Protein AF-A0A7S2A092-F1 (afdb_monomer_lite)

Secondary structure (DSSP, 8-state):
------SSHHHHHHHHHH---HHHHHHHHHHHHTTTSTTSGGG--HHHHHHHHHHHHHHHHHTT-SSHHHHHHTTSSS--HHHHHHHHHHHHHHHHHHHHHHHHHHHHHHHHHSTHHHHT-SS--HHHHHHHHHHHHHHHHT--HHHHGGGG-HHHHHHHHHHHH-

pLDDT: mean 94.68, std 4.69, range [67.44, 98.62]

Foldseek 3Di:
DDDDADLDDVRLLCCLADPLDLVSLVVSVVCNVCQQPPVDVVRNCPVVVVVVLVVLQVVCVVVPHNGNQQVVCVPPPQPDPVSVVVVVVVCCVVCVVVVVVLQVVLLVQCLVPVPPVRVPDPHDDPSSRNHSSQVVCCVVVVDHPVVCVVVPDPVVVVVVVVVVVD

Structure (mmCIF, N/CA/C/O backbone):
data_AF-A0A7S2A092-F1
#
_entry.id   AF-A0A7S2A092-F1
#
loop_
_atom_site.group_PDB
_atom_site.id
_atom_site.type_symbol
_atom_site.label_atom_id
_atom_site.label_alt_id
_atom_site.label_comp_id
_atom_site.label_asym_id
_atom_site.label_entity_id
_atom_site.label_seq_id
_atom_site.pdbx_PDB_ins_code
_atom_site.Cartn_x
_atom_site.Cartn_y
_atom_site.Cartn_z
_atom_site.occupancy
_atom_site.B_iso_or_equiv
_atom_site.auth_seq_id
_atom_site.auth_comp_id
_atom_site.auth_asym_id
_atom_site.auth_atom_id
_atom_site.pdbx_PDB_model_num
ATOM 1 N N . GLY A 1 1 ? -3.000 -13.612 -28.700 1.00 70.75 1 GLY A N 1
ATOM 2 C CA . GLY A 1 1 ? -4.425 -13.300 -28.460 1.00 70.75 1 GLY A CA 1
ATOM 3 C C . GLY A 1 1 ? -4.527 -12.012 -27.663 1.00 70.75 1 GLY A C 1
ATOM 4 O O . GLY A 1 1 ? -3.477 -11.523 -27.257 1.00 70.75 1 GLY A O 1
ATOM 5 N N . PRO A 1 2 ? -5.726 -11.440 -27.460 1.00 89.06 2 PRO A N 1
ATOM 6 C CA . PRO A 1 2 ? -5.886 -10.262 -26.609 1.00 89.06 2 PRO A CA 1
ATOM 7 C C . PRO A 1 2 ? -5.570 -10.599 -25.143 1.00 89.06 2 PRO A C 1
ATOM 9 O O . PRO A 1 2 ? -5.788 -11.730 -24.707 1.00 89.06 2 PRO A O 1
ATOM 12 N N . TRP A 1 3 ? -5.071 -9.614 -24.399 1.00 92.12 3 TRP A N 1
ATOM 13 C CA . TRP A 1 3 ? -4.793 -9.711 -22.965 1.00 92.12 3 TRP A CA 1
ATOM 14 C C . TRP A 1 3 ? -5.866 -8.952 -22.183 1.00 92.12 3 TRP A C 1
ATOM 16 O O . TRP A 1 3 ? -6.365 -7.930 -22.651 1.00 92.12 3 TRP A O 1
ATOM 26 N N . ARG A 1 4 ? -6.221 -9.440 -20.990 1.00 93.88 4 ARG A N 1
ATOM 27 C CA . ARG A 1 4 ? -7.135 -8.755 -20.068 1.00 93.88 4 ARG A CA 1
ATOM 28 C C . ARG A 1 4 ? -6.430 -8.548 -18.737 1.00 93.88 4 ARG A C 1
ATOM 30 O O . ARG A 1 4 ? -6.052 -9.526 -18.101 1.00 93.88 4 ARG A O 1
ATOM 37 N N . VAL A 1 5 ? -6.311 -7.292 -18.322 1.00 94.88 5 VAL A N 1
ATOM 38 C CA . VAL A 1 5 ? -5.828 -6.923 -16.989 1.00 94.88 5 VAL A CA 1
ATOM 39 C C . VAL A 1 5 ? -7.024 -6.785 -16.050 1.00 94.88 5 VAL A C 1
ATOM 41 O O . VAL A 1 5 ? -8.031 -6.162 -16.388 1.00 94.88 5 VAL A O 1
ATOM 44 N N . THR A 1 6 ? -6.929 -7.399 -14.878 1.00 97.06 6 THR A N 1
ATOM 45 C CA . THR A 1 6 ? -7.905 -7.313 -13.786 1.00 97.06 6 THR A CA 1
ATOM 46 C C . THR A 1 6 ? -7.288 -6.649 -12.552 1.00 97.06 6 THR A C 1
ATOM 48 O O . THR A 1 6 ? -6.073 -6.470 -12.464 1.00 97.06 6 THR A O 1
ATOM 51 N N . LEU A 1 7 ? -8.135 -6.241 -11.601 1.00 97.06 7 LEU A N 1
ATOM 52 C CA . LEU A 1 7 ? -7.731 -5.496 -10.398 1.00 97.06 7 LEU A CA 1
ATOM 53 C C . LEU A 1 7 ? -7.528 -6.388 -9.159 1.00 97.06 7 LEU A C 1
ATOM 55 O O . LEU A 1 7 ? -7.409 -5.875 -8.045 1.00 97.06 7 LEU A O 1
ATOM 59 N N . ASP A 1 8 ? -7.542 -7.713 -9.313 1.00 97.62 8 ASP A N 1
ATOM 60 C CA . ASP A 1 8 ? -7.122 -8.636 -8.257 1.00 97.62 8 ASP A CA 1
ATOM 61 C C . ASP A 1 8 ? -5.598 -8.595 -8.075 1.00 97.62 8 ASP A C 1
ATOM 63 O O . ASP A 1 8 ? -4.856 -8.227 -8.987 1.00 97.62 8 ASP A O 1
ATOM 67 N N . GLY A 1 9 ? -5.139 -8.956 -6.873 1.00 96.06 9 GLY A N 1
ATOM 68 C CA . GLY A 1 9 ? -3.748 -8.789 -6.443 1.00 96.06 9 GLY A CA 1
ATOM 69 C C . GLY A 1 9 ? -2.709 -9.291 -7.455 1.00 96.06 9 GLY A C 1
ATOM 70 O O . GLY A 1 9 ? -1.865 -8.493 -7.855 1.00 96.06 9 GLY A O 1
ATOM 71 N N . PRO A 1 10 ? -2.765 -10.558 -7.907 1.00 95.00 10 PRO A N 1
ATOM 72 C CA . PRO A 1 10 ? -1.805 -11.095 -8.873 1.00 95.00 10 PRO A CA 1
ATOM 73 C C . PRO A 1 10 ? -1.712 -10.295 -10.178 1.00 95.00 10 PRO A C 1
ATOM 75 O O . PRO A 1 10 ? -0.608 -9.983 -10.618 1.00 95.00 10 PRO A O 1
ATOM 78 N N . SER A 1 11 ? -2.853 -9.934 -10.774 1.00 97.19 11 SER A N 1
ATOM 79 C CA . SER A 1 11 ? -2.889 -9.166 -12.024 1.00 97.19 11 SER A CA 1
ATOM 80 C C . SER A 1 11 ? -2.415 -7.724 -11.820 1.00 97.19 11 SER A C 1
ATOM 82 O O . SER A 1 11 ? -1.522 -7.262 -12.529 1.00 97.19 11 SER A O 1
ATOM 84 N N . TYR A 1 12 ? -2.964 -7.022 -10.825 1.00 98.00 12 TYR A N 1
ATOM 85 C CA . TYR A 1 12 ? -2.620 -5.627 -10.546 1.00 98.00 12 TYR A CA 1
ATOM 86 C C . TYR A 1 12 ? -1.138 -5.459 -10.197 1.00 98.00 12 TYR A C 1
ATOM 88 O O . TYR A 1 12 ? -0.464 -4.603 -10.764 1.00 98.00 12 TYR A O 1
ATOM 96 N N . VAL A 1 13 ? -0.611 -6.287 -9.289 1.00 97.06 13 VAL A N 1
ATOM 97 C CA . VAL A 1 13 ? 0.787 -6.183 -8.846 1.00 97.06 13 VAL A CA 1
ATOM 98 C C . VAL A 1 13 ? 1.739 -6.435 -10.014 1.00 97.06 13 VAL A C 1
ATOM 100 O O . VAL A 1 13 ? 2.641 -5.630 -10.229 1.00 97.06 13 VAL A O 1
ATOM 103 N N . ALA A 1 14 ? 1.500 -7.478 -10.817 1.00 95.88 14 ALA A N 1
ATOM 104 C CA . ALA A 1 14 ? 2.319 -7.749 -11.996 1.00 95.88 14 ALA A CA 1
ATOM 105 C C . ALA A 1 14 ? 2.251 -6.600 -13.015 1.00 95.88 14 ALA A C 1
ATOM 107 O O . ALA A 1 14 ? 3.279 -6.180 -13.545 1.00 95.88 14 ALA A O 1
ATOM 108 N N . ALA A 1 15 ? 1.061 -6.041 -13.246 1.00 97.31 15 ALA A N 1
ATOM 109 C CA . ALA A 1 15 ? 0.893 -4.909 -14.144 1.00 97.31 15 ALA A CA 1
ATOM 110 C C . ALA A 1 15 ? 1.707 -3.685 -13.687 1.00 97.31 15 ALA A C 1
ATOM 112 O O . ALA A 1 15 ? 2.445 -3.101 -14.479 1.00 97.31 15 ALA A O 1
ATOM 113 N N . MET A 1 16 ? 1.641 -3.339 -12.399 1.00 98.25 16 MET A N 1
ATOM 114 C CA . MET A 1 16 ? 2.372 -2.197 -11.842 1.00 98.25 16 MET A CA 1
ATOM 115 C C . MET A 1 16 ? 3.889 -2.417 -11.759 1.00 98.25 16 MET A C 1
ATOM 117 O O . MET A 1 16 ? 4.634 -1.440 -11.791 1.00 98.25 16 MET A O 1
ATOM 121 N N . GLN A 1 17 ? 4.355 -3.666 -11.649 1.00 97.06 17 GLN A N 1
ATOM 122 C CA . GLN A 1 17 ? 5.784 -4.002 -11.613 1.00 97.06 17 GLN A CA 1
ATOM 123 C C . GLN A 1 17 ? 6.418 -4.084 -13.006 1.00 97.06 17 GLN A C 1
ATOM 125 O O . GLN A 1 17 ? 7.579 -3.708 -13.158 1.00 97.06 17 GLN A O 1
ATOM 130 N N . TYR A 1 18 ? 5.696 -4.577 -14.018 1.00 95.56 18 TYR A N 1
ATOM 131 C CA . TYR A 1 18 ? 6.317 -5.008 -15.278 1.00 95.56 18 TYR A CA 1
ATOM 132 C C . TYR A 1 18 ? 5.791 -4.317 -16.539 1.00 95.56 18 TYR A C 1
ATOM 134 O O . TYR A 1 18 ? 6.483 -4.362 -17.554 1.00 95.56 18 TYR A O 1
ATOM 142 N N . LEU A 1 19 ? 4.623 -3.656 -16.528 1.00 96.25 19 LEU A N 1
ATOM 143 C CA . LEU A 1 19 ? 4.164 -2.952 -17.732 1.00 96.25 19 LEU A CA 1
ATOM 144 C C . LEU A 1 19 ? 5.038 -1.718 -17.990 1.00 96.25 19 LEU A C 1
ATOM 146 O O . LEU A 1 19 ? 5.075 -0.829 -17.138 1.00 96.25 19 LEU A O 1
ATOM 150 N N . PRO A 1 20 ? 5.711 -1.616 -19.151 1.00 95.06 20 PRO A N 1
ATOM 151 C CA . PRO A 1 20 ? 6.585 -0.483 -19.445 1.00 95.06 20 PRO A CA 1
ATOM 152 C C . PRO A 1 20 ? 5.795 0.794 -19.754 1.00 95.06 20 PRO A C 1
ATOM 154 O O . PRO A 1 20 ? 6.264 1.890 -19.453 1.00 95.06 20 PRO A O 1
ATOM 157 N N . ASP A 1 21 ? 4.581 0.659 -20.293 1.00 95.75 21 ASP A N 1
ATOM 158 C CA . ASP A 1 21 ? 3.736 1.789 -20.670 1.00 95.75 21 ASP A CA 1
ATOM 159 C C . ASP A 1 21 ? 3.191 2.526 -19.438 1.00 95.75 21 ASP A C 1
ATOM 161 O O . ASP A 1 21 ? 2.404 1.989 -18.653 1.00 95.75 21 ASP A O 1
ATOM 165 N N . ARG A 1 22 ? 3.647 3.767 -19.255 1.00 96.88 22 ARG A N 1
ATOM 166 C CA . ARG A 1 22 ? 3.323 4.588 -18.085 1.00 96.88 22 ARG A CA 1
ATOM 167 C C . ARG A 1 22 ? 1.847 4.960 -18.011 1.00 96.88 22 ARG A C 1
ATOM 169 O O . ARG A 1 22 ? 1.298 4.957 -16.911 1.00 96.88 22 ARG A O 1
ATOM 176 N N . ASP A 1 23 ? 1.226 5.263 -19.145 1.00 97.06 23 ASP A N 1
ATOM 177 C CA . ASP A 1 23 ? -0.167 5.713 -19.201 1.00 97.06 23 ASP A CA 1
ATOM 178 C C . ASP A 1 23 ? -1.112 4.559 -18.841 1.00 97.06 23 ASP A C 1
ATOM 180 O O . ASP A 1 23 ? -2.034 4.725 -18.043 1.00 97.06 23 ASP A O 1
ATOM 184 N N . THR A 1 24 ? -0.802 3.348 -19.306 1.00 97.12 24 THR A N 1
ATOM 185 C CA . THR A 1 24 ? -1.493 2.119 -18.899 1.00 97.12 24 THR A CA 1
ATOM 186 C C . THR A 1 24 ? -1.342 1.870 -17.396 1.00 97.12 24 THR A C 1
ATOM 188 O O . THR A 1 24 ? -2.319 1.536 -16.723 1.00 97.12 24 THR A O 1
ATOM 191 N N . ARG A 1 25 ? -0.140 2.054 -16.821 1.00 98.12 25 ARG A N 1
ATOM 192 C CA . ARG A 1 25 ? 0.046 1.950 -15.360 1.00 98.12 25 ARG A CA 1
ATOM 193 C C . ARG 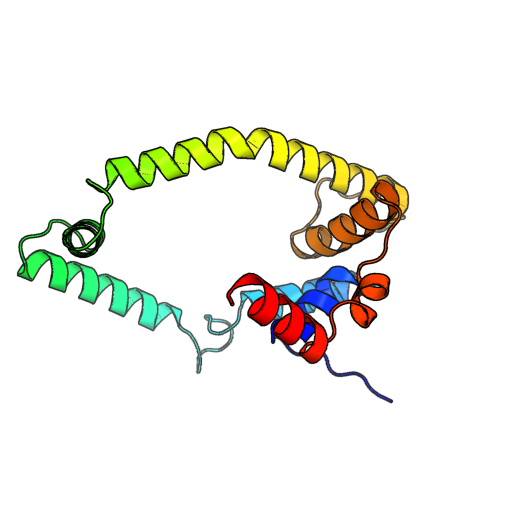A 1 25 ? -0.755 3.008 -14.606 1.00 98.12 25 ARG A C 1
ATOM 195 O O . ARG A 1 25 ? -1.301 2.704 -13.548 1.00 98.12 25 ARG A O 1
ATOM 202 N N . GLU A 1 26 ? -0.841 4.229 -15.126 1.00 98.31 26 GLU A N 1
ATOM 203 C CA . GLU A 1 26 ? -1.664 5.289 -14.545 1.00 98.31 26 GLU A CA 1
ATOM 204 C C . GLU A 1 26 ? -3.150 4.906 -14.540 1.00 98.31 26 GLU A C 1
ATOM 206 O O . GLU A 1 26 ? -3.799 5.002 -13.496 1.00 98.31 26 GLU A O 1
ATOM 211 N N . GLU A 1 27 ? -3.679 4.423 -15.666 1.00 98.19 27 GLU A N 1
ATOM 212 C CA . GLU A 1 27 ? -5.068 3.969 -15.786 1.00 98.19 27 GLU A CA 1
ATOM 213 C C . GLU A 1 27 ? -5.376 2.855 -14.776 1.00 98.19 27 GLU A C 1
ATOM 215 O O . GLU A 1 27 ? -6.331 2.954 -14.000 1.00 98.19 27 GLU A O 1
ATOM 220 N N . ILE A 1 28 ? -4.519 1.832 -14.719 1.00 98.12 28 ILE A N 1
ATOM 221 C CA . ILE A 1 28 ? -4.666 0.696 -13.802 1.00 98.12 28 ILE A CA 1
ATOM 222 C C . ILE A 1 28 ? -4.577 1.152 -12.343 1.00 98.12 28 ILE A C 1
ATOM 224 O O . ILE A 1 28 ? -5.400 0.745 -11.519 1.00 98.12 28 ILE A O 1
ATOM 228 N N . TYR A 1 29 ? -3.612 2.014 -12.009 1.00 98.44 29 TYR A N 1
ATOM 229 C CA . TYR A 1 29 ? -3.456 2.565 -10.665 1.00 98.44 29 TYR A CA 1
ATOM 230 C C . TYR A 1 29 ? -4.703 3.333 -10.230 1.00 98.44 29 TYR A C 1
ATOM 232 O O . TYR A 1 29 ? -5.204 3.123 -9.122 1.00 98.44 29 TYR A O 1
ATOM 240 N N . ARG A 1 30 ? -5.228 4.211 -11.090 1.00 97.81 30 ARG A N 1
ATOM 241 C CA . ARG A 1 30 ? -6.438 4.985 -10.794 1.00 97.81 30 ARG A CA 1
ATOM 242 C C . ARG A 1 30 ? -7.630 4.057 -10.606 1.00 97.81 30 ARG A C 1
ATOM 244 O O . ARG A 1 30 ? -8.249 4.115 -9.548 1.00 97.81 30 ARG A O 1
ATOM 251 N N . ALA A 1 31 ? -7.866 3.142 -11.546 1.00 97.12 31 ALA A N 1
ATOM 252 C CA . ALA A 1 31 ? -8.949 2.167 -11.460 1.00 97.12 31 ALA A CA 1
ATOM 253 C C . ALA A 1 31 ? -8.879 1.329 -10.174 1.00 97.12 31 ALA A C 1
ATOM 255 O O . ALA A 1 31 ? -9.903 1.076 -9.547 1.00 97.12 31 ALA A O 1
ATOM 256 N N . TYR A 1 32 ? -7.681 0.923 -9.741 1.00 97.62 32 TYR A N 1
ATOM 257 C CA . TYR A 1 32 ? -7.486 0.173 -8.500 1.00 97.62 32 TYR A CA 1
ATOM 258 C C . TYR A 1 32 ? -7.788 0.999 -7.242 1.00 97.62 32 TYR A C 1
ATOM 260 O O . TYR A 1 32 ? -8.414 0.487 -6.308 1.00 97.62 32 TYR A O 1
ATOM 268 N N . ASN A 1 33 ? -7.346 2.259 -7.201 1.00 96.81 33 ASN A N 1
ATOM 269 C CA . ASN A 1 33 ? -7.482 3.129 -6.028 1.00 96.81 33 ASN A CA 1
ATOM 270 C C . ASN A 1 33 ? -8.858 3.801 -5.912 1.00 96.81 33 ASN A C 1
ATOM 272 O O . ASN A 1 33 ? -9.203 4.271 -4.833 1.00 96.81 33 ASN A O 1
ATOM 276 N N . THR A 1 34 ? -9.663 3.812 -6.978 1.00 96.75 34 THR A N 1
ATOM 277 C CA . THR A 1 34 ? -11.044 4.322 -6.959 1.00 96.75 34 THR A CA 1
ATOM 278 C C . THR A 1 34 ? -12.097 3.214 -6.888 1.00 96.75 34 THR A C 1
ATOM 280 O O . THR A 1 34 ? -13.282 3.468 -7.078 1.00 96.75 34 THR A O 1
ATOM 283 N N . ARG A 1 35 ? -11.708 1.963 -6.610 1.00 96.81 35 ARG A N 1
ATOM 284 C CA . ARG A 1 35 ? -12.685 0.882 -6.407 1.00 96.81 35 ARG A CA 1
ATOM 285 C C . ARG A 1 35 ? -13.615 1.213 -5.245 1.00 96.81 35 ARG A C 1
ATOM 287 O O . ARG A 1 35 ? -13.149 1.589 -4.172 1.00 96.81 35 ARG A O 1
ATOM 294 N N . ALA A 1 36 ? -14.906 0.966 -5.457 1.00 97.00 36 ALA A N 1
ATOM 295 C CA . ALA A 1 36 ? -15.947 1.150 -4.452 1.00 97.00 36 ALA A CA 1
ATOM 296 C C . ALA A 1 36 ? -15.932 2.556 -3.818 1.00 97.00 36 ALA A C 1
ATOM 298 O O . ALA A 1 36 ? -16.034 2.713 -2.600 1.00 97.00 36 ALA A O 1
ATOM 299 N N . SER A 1 37 ? -15.740 3.569 -4.663 1.00 96.31 37 SER A N 1
ATOM 300 C CA . SER A 1 37 ? -15.785 4.987 -4.308 1.00 96.31 37 SER A CA 1
ATOM 301 C C . SER A 1 37 ? -16.890 5.699 -5.090 1.00 96.31 37 SER A C 1
ATOM 303 O O . SER A 1 37 ? -17.570 5.085 -5.909 1.00 96.31 37 SER A O 1
ATOM 305 N N . GLU A 1 38 ? -16.989 7.019 -4.928 1.00 91.88 38 GLU A N 1
ATOM 306 C CA . GLU A 1 38 ? -17.872 7.912 -5.696 1.00 91.88 38 GLU A CA 1
ATOM 307 C C . GLU A 1 38 ? -17.779 7.771 -7.231 1.00 91.88 38 GLU A C 1
ATOM 309 O O . GLU A 1 38 ? -18.664 8.233 -7.947 1.00 91.88 38 GLU A O 1
ATOM 314 N N . SER A 1 39 ? -16.728 7.123 -7.749 1.00 91.38 39 SER A N 1
ATOM 315 C CA . SER A 1 39 ? -16.587 6.811 -9.177 1.00 91.38 39 SER A CA 1
ATOM 316 C C . SER A 1 39 ? -17.529 5.703 -9.684 1.00 91.38 39 SER A C 1
ATOM 318 O O . SER A 1 39 ? -17.752 5.613 -10.890 1.00 91.38 39 SER A O 1
ATOM 320 N N . ASP A 1 40 ? -18.104 4.893 -8.788 1.00 92.19 40 ASP A N 1
ATOM 321 C CA . ASP A 1 40 ? -19.135 3.883 -9.071 1.00 92.19 40 ASP A CA 1
ATOM 322 C C . ASP A 1 40 ? -20.251 4.017 -8.016 1.00 92.19 40 ASP A C 1
ATOM 324 O O . ASP A 1 40 ? -20.172 3.381 -6.961 1.00 92.19 40 ASP A O 1
ATOM 328 N N . PRO A 1 41 ? -21.279 4.858 -8.260 1.00 91.44 41 PRO A N 1
ATOM 329 C CA . PRO A 1 41 ? -22.317 5.156 -7.271 1.00 91.44 41 PRO A CA 1
ATOM 330 C C . PRO A 1 41 ? -23.061 3.926 -6.734 1.00 91.44 41 PRO A C 1
ATOM 332 O O . PRO A 1 41 ? -23.487 3.931 -5.581 1.00 91.44 41 PRO A O 1
ATOM 335 N N . ASP A 1 42 ? -23.180 2.858 -7.530 1.00 95.12 42 ASP A N 1
ATOM 336 C CA . ASP A 1 42 ? -23.849 1.615 -7.123 1.00 95.12 42 ASP A CA 1
ATOM 337 C C . ASP A 1 42 ? -22.989 0.764 -6.170 1.00 95.12 42 ASP A C 1
ATOM 339 O O . ASP A 1 42 ? -23.479 -0.188 -5.555 1.00 95.12 42 ASP A O 1
ATOM 343 N N . ARG A 1 43 ? -21.694 1.079 -6.048 1.00 95.75 43 ARG A N 1
ATOM 344 C CA . ARG A 1 43 ? -20.726 0.367 -5.202 1.00 95.75 43 ARG A CA 1
ATOM 345 C C . ARG A 1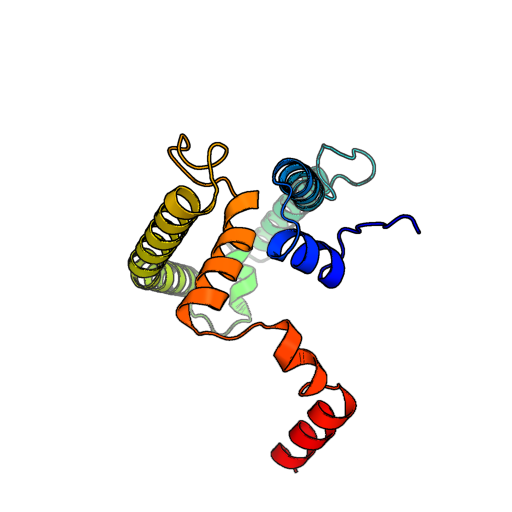 43 ? -19.954 1.292 -4.264 1.00 95.75 43 ARG A C 1
ATOM 347 O O . ARG A 1 43 ? -18.920 0.883 -3.742 1.00 95.75 43 ARG A O 1
ATOM 354 N N . ASP A 1 44 ? -20.420 2.515 -4.050 1.00 97.69 44 ASP A N 1
ATOM 355 C CA . ASP A 1 44 ? -19.714 3.498 -3.232 1.00 97.69 44 ASP A CA 1
ATOM 356 C C . ASP A 1 44 ? -19.734 3.122 -1.737 1.00 97.69 44 ASP A C 1
ATOM 358 O O . ASP A 1 44 ? -20.786 3.045 -1.098 1.00 97.69 44 ASP A O 1
ATOM 362 N N . ASN A 1 45 ? -18.550 2.923 -1.152 1.00 98.06 45 ASN A N 1
ATOM 363 C CA . ASN A 1 45 ? -18.389 2.639 0.272 1.00 98.06 45 ASN A CA 1
ATOM 364 C C . ASN A 1 45 ? -18.325 3.902 1.145 1.00 98.06 45 ASN A C 1
ATOM 366 O O . ASN A 1 45 ? -18.373 3.780 2.371 1.00 98.06 45 ASN A O 1
ATOM 370 N N . VAL A 1 46 ? -18.206 5.1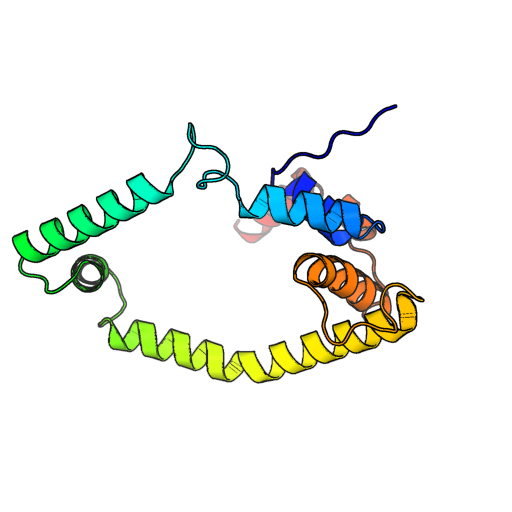09 0.581 1.00 97.56 46 VAL A N 1
ATOM 371 C CA . VAL A 1 46 ? -18.061 6.345 1.370 1.00 97.56 46 VAL A CA 1
ATOM 372 C C . VAL A 1 46 ? -19.250 6.576 2.319 1.00 97.56 46 VAL A C 1
ATOM 374 O O . VAL A 1 46 ? -19.002 6.843 3.502 1.00 97.56 46 VAL A O 1
ATOM 377 N N . PRO A 1 47 ? -20.526 6.438 1.896 1.00 97.25 47 PRO A N 1
ATOM 378 C CA . PRO A 1 47 ? -21.667 6.565 2.803 1.00 97.25 47 PRO A CA 1
ATOM 379 C C . PRO A 1 47 ? -21.658 5.507 3.913 1.00 97.25 47 PRO A C 1
ATOM 381 O O . PRO A 1 47 ? -21.859 5.846 5.079 1.00 97.25 47 PRO A O 1
ATOM 384 N N . LEU A 1 48 ? -21.331 4.255 3.572 1.00 97.81 48 LEU A N 1
ATOM 385 C CA . LEU A 1 48 ? -21.258 3.145 4.527 1.00 97.81 48 LEU A CA 1
ATOM 386 C C . LEU A 1 48 ? -20.170 3.373 5.581 1.00 97.81 48 LEU A C 1
ATOM 388 O O . LEU A 1 48 ? -20.397 3.152 6.766 1.00 97.81 48 LEU A O 1
ATOM 392 N N . ILE A 1 49 ? -18.992 3.857 5.179 1.00 98.31 49 ILE A N 1
ATOM 393 C CA . ILE A 1 49 ? -17.905 4.184 6.111 1.00 98.31 49 ILE A CA 1
ATOM 394 C C . ILE A 1 49 ? -18.355 5.268 7.096 1.00 98.31 49 ILE A C 1
ATOM 396 O O . ILE A 1 49 ? -18.111 5.135 8.295 1.00 98.31 49 ILE A O 1
ATOM 400 N N . ARG A 1 50 ? -19.034 6.321 6.621 1.00 98.25 50 ARG A N 1
ATOM 401 C CA . ARG A 1 50 ? -19.548 7.397 7.488 1.00 98.25 50 ARG A CA 1
ATOM 402 C C . ARG A 1 50 ? -20.560 6.872 8.502 1.00 98.25 50 ARG A C 1
ATOM 404 O O . ARG A 1 50 ? -20.450 7.195 9.683 1.00 98.25 50 ARG A O 1
ATOM 411 N N . GLU A 1 51 ? -21.493 6.037 8.057 1.00 98.44 51 GLU A N 1
ATOM 412 C CA . GLU A 1 51 ? -22.479 5.401 8.932 1.00 98.44 51 GLU A CA 1
ATOM 413 C C . GLU A 1 51 ? -21.806 4.494 9.972 1.00 98.44 51 GLU A C 1
ATOM 415 O O . GLU A 1 51 ? -22.066 4.618 11.168 1.00 98.44 51 GLU A O 1
ATOM 420 N N . ILE A 1 52 ? -20.858 3.650 9.551 1.00 98.56 52 ILE A N 1
ATOM 421 C CA . ILE A 1 52 ? -20.086 2.780 10.448 1.00 98.56 52 ILE A CA 1
ATOM 422 C C . ILE A 1 52 ? -19.350 3.600 11.513 1.00 98.56 52 ILE A C 1
ATOM 424 O O . ILE A 1 52 ? -19.329 3.200 12.677 1.00 98.56 52 ILE A O 1
ATOM 428 N N . LEU A 1 53 ? -18.734 4.728 11.149 1.00 98.50 53 LEU A N 1
ATOM 429 C CA . LEU A 1 53 ? -18.033 5.594 12.102 1.00 98.50 53 LEU A CA 1
ATOM 430 C C . LEU A 1 53 ? -18.995 6.220 13.121 1.00 98.50 53 LEU A C 1
ATOM 432 O O . LEU A 1 53 ? -18.694 6.200 14.316 1.00 98.50 53 LEU A O 1
ATOM 436 N N . ALA A 1 54 ? -20.155 6.707 12.671 1.00 98.56 54 ALA A N 1
ATOM 437 C CA . ALA A 1 54 ? -21.185 7.260 13.548 1.00 98.56 54 ALA A CA 1
ATOM 438 C C . ALA A 1 54 ? -21.698 6.204 14.542 1.00 98.56 54 ALA A C 1
ATOM 440 O O . ALA A 1 54 ? -21.627 6.409 15.754 1.00 98.56 54 ALA A O 1
ATOM 441 N N . LEU A 1 55 ? -22.094 5.029 14.044 1.00 98.62 55 LEU A N 1
ATOM 442 C CA . LEU A 1 55 ? -22.580 3.920 14.871 1.00 98.62 55 LEU A CA 1
ATOM 443 C C . LEU A 1 55 ? -21.509 3.404 15.841 1.00 98.62 55 LEU A C 1
ATOM 445 O O . LEU A 1 55 ? -21.804 3.041 16.979 1.00 98.62 55 LEU A O 1
ATOM 449 N N . ARG A 1 56 ? -20.237 3.377 15.425 1.00 98.50 56 ARG A N 1
ATOM 450 C CA . ARG A 1 56 ? -19.116 2.989 16.295 1.00 98.50 56 ARG A CA 1
ATOM 451 C C . ARG A 1 56 ? -18.884 3.978 17.431 1.00 98.50 56 ARG A C 1
ATOM 453 O O . ARG A 1 56 ? -18.521 3.531 18.521 1.00 98.50 56 ARG A O 1
ATOM 460 N N . SER A 1 57 ? -19.064 5.272 17.173 1.00 98.19 57 SER A N 1
ATOM 461 C CA . SER A 1 57 ? -18.971 6.327 18.182 1.00 98.19 57 SER A CA 1
ATOM 462 C C . SER A 1 57 ? -20.141 6.253 19.163 1.00 98.19 57 SER A C 1
ATOM 464 O O . SER A 1 57 ? -19.904 6.216 20.368 1.00 98.19 57 SER A O 1
ATOM 466 N N . GLU A 1 58 ? -21.374 6.112 18.670 1.00 98.25 58 GLU A N 1
ATOM 467 C CA . GLU A 1 58 ? -22.568 5.944 19.509 1.00 98.25 58 GLU A CA 1
ATOM 468 C C . GLU A 1 58 ? -22.452 4.707 20.411 1.00 98.25 58 GLU A C 1
ATOM 470 O O . GLU A 1 58 ? -22.614 4.792 21.628 1.00 98.25 58 GLU A O 1
ATOM 475 N N . ALA A 1 59 ? -22.071 3.562 19.839 1.00 98.12 59 ALA A N 1
ATOM 476 C CA . ALA A 1 59 ? -21.895 2.326 20.592 1.00 98.12 59 ALA A CA 1
ATOM 477 C C . ALA A 1 59 ? -20.778 2.407 21.649 1.00 98.12 59 ALA A C 1
ATOM 479 O O . ALA A 1 59 ? -20.831 1.682 22.639 1.00 98.12 59 ALA A O 1
ATOM 480 N N . ALA A 1 60 ? -19.750 3.237 21.443 1.00 97.88 60 ALA A N 1
ATOM 481 C CA . ALA A 1 60 ? -18.724 3.483 22.455 1.00 97.88 60 ALA A CA 1
ATOM 482 C C . ALA A 1 60 ? -19.282 4.308 23.623 1.00 97.88 60 ALA A C 1
ATOM 484 O O . ALA A 1 60 ? -19.134 3.891 24.772 1.00 97.88 60 ALA A O 1
ATOM 485 N N . GLY A 1 61 ? -20.006 5.392 23.325 1.00 97.94 61 GLY A N 1
ATOM 486 C CA . GLY A 1 61 ? -20.632 6.241 24.340 1.00 97.94 61 GLY A CA 1
ATOM 487 C C . GLY A 1 61 ? -21.664 5.499 25.193 1.00 97.94 61 GLY A C 1
ATOM 488 O O . GLY A 1 61 ? -21.649 5.616 26.415 1.00 97.94 61 GLY A O 1
ATOM 489 N N . LEU A 1 62 ? -22.500 4.651 24.580 1.00 98.19 62 LEU A N 1
ATOM 490 C CA . LEU A 1 62 ? -23.475 3.815 25.303 1.00 98.19 62 LEU A CA 1
ATOM 491 C C . LEU A 1 62 ? -22.827 2.840 26.298 1.00 98.19 62 LEU A C 1
ATOM 493 O O . LEU A 1 62 ? -23.463 2.431 27.267 1.00 98.19 62 LEU A O 1
ATOM 497 N N . LEU A 1 63 ? -21.574 2.459 26.057 1.00 97.56 63 LEU A N 1
ATOM 498 C CA . LEU A 1 63 ? -20.799 1.566 26.915 1.00 97.56 63 LEU A CA 1
ATOM 499 C C . LEU A 1 63 ? -19.885 2.320 27.896 1.00 97.56 63 LEU A C 1
ATOM 501 O O . LEU A 1 63 ? -19.142 1.678 28.634 1.00 97.56 63 LEU A O 1
ATOM 505 N N . GLY A 1 64 ? -19.939 3.656 27.916 1.00 97.25 64 GLY A N 1
ATOM 506 C CA . GLY A 1 64 ? -19.154 4.498 28.820 1.00 97.25 64 GLY A CA 1
ATOM 507 C C . GLY A 1 64 ? -17.717 4.780 28.371 1.00 97.25 64 GLY A C 1
ATOM 508 O O . GLY A 1 64 ? -16.920 5.211 29.198 1.00 97.25 64 GLY A O 1
ATOM 509 N N . PHE A 1 65 ? -17.374 4.545 27.101 1.00 96.88 65 PHE A N 1
ATOM 510 C CA . PHE A 1 65 ? -16.076 4.922 26.521 1.00 96.88 65 PHE A CA 1
ATOM 511 C C . PHE A 1 65 ? -16.158 6.287 25.828 1.00 96.88 65 PHE A C 1
ATOM 513 O O . PHE A 1 65 ? -17.207 6.629 25.277 1.00 96.88 65 PHE A O 1
ATOM 520 N N . GLU A 1 66 ? -15.054 7.037 25.767 1.00 95.56 66 GLU A N 1
ATOM 521 C CA . GLU A 1 66 ? -15.038 8.347 25.094 1.00 95.56 66 GLU A CA 1
ATOM 522 C C . GLU A 1 66 ? -15.098 8.208 23.568 1.00 95.56 66 GLU A C 1
ATOM 524 O O . GLU A 1 66 ? -15.652 9.052 22.863 1.00 95.56 66 GLU A O 1
ATOM 529 N N . ASN A 1 67 ? -14.526 7.128 23.031 1.00 95.62 67 ASN A N 1
ATOM 530 C CA . ASN A 1 67 ? -14.468 6.877 21.597 1.00 95.62 67 ASN A CA 1
ATOM 531 C C . ASN A 1 67 ? -14.338 5.379 21.268 1.00 95.62 67 ASN A C 1
ATOM 533 O O . ASN A 1 67 ? -14.127 4.517 22.124 1.00 95.62 67 ASN A O 1
ATOM 537 N N . HIS A 1 68 ? -14.457 5.051 19.979 1.00 96.62 68 HIS A N 1
ATOM 538 C CA . HIS A 1 68 ? -14.382 3.665 19.521 1.00 96.62 68 HIS A CA 1
ATOM 539 C C . HIS A 1 68 ? -13.005 3.016 19.733 1.00 96.62 68 HIS A C 1
ATOM 541 O O . HIS A 1 68 ? -12.934 1.797 19.904 1.00 96.62 68 HIS A O 1
ATOM 547 N N . ALA A 1 69 ? -11.917 3.791 19.707 1.00 95.75 69 ALA A N 1
ATOM 548 C CA . ALA A 1 69 ? -10.575 3.249 19.887 1.00 95.75 69 ALA A CA 1
ATOM 549 C C . ALA A 1 69 ? -10.376 2.735 21.321 1.00 95.75 69 ALA A C 1
ATOM 551 O O . ALA A 1 69 ? -9.886 1.620 21.485 1.00 95.75 69 ALA A O 1
ATOM 552 N N . GLU A 1 70 ? -10.862 3.455 22.336 1.00 95.06 70 GLU A N 1
ATOM 553 C CA . GLU A 1 70 ? -10.844 2.990 23.733 1.00 95.06 70 GLU A CA 1
ATOM 554 C C . GLU A 1 70 ? -11.640 1.701 23.907 1.00 95.06 70 GLU A C 1
ATOM 556 O O . GLU A 1 70 ? -11.124 0.704 24.414 1.00 95.06 70 GLU A O 1
ATOM 561 N N . ARG A 1 71 ? -12.876 1.682 23.386 1.00 95.44 71 ARG A N 1
ATOM 562 C CA . ARG A 1 71 ? -13.720 0.481 23.393 1.00 95.44 71 ARG A CA 1
ATOM 563 C C . ARG A 1 71 ? -13.004 -0.708 22.743 1.00 95.44 71 ARG A C 1
ATOM 565 O O . ARG A 1 71 ? -13.090 -1.834 23.224 1.00 95.44 71 ARG A O 1
ATOM 572 N N . SER A 1 72 ? -12.320 -0.474 21.624 1.00 95.38 72 SER A N 1
ATOM 573 C CA . SER A 1 72 ? -11.571 -1.499 20.892 1.00 95.38 72 SER A CA 1
ATOM 574 C C . SER A 1 72 ? -10.374 -2.017 21.695 1.00 95.38 72 SER A C 1
ATOM 576 O O . SER A 1 72 ? -10.094 -3.220 21.661 1.00 95.38 72 SER A O 1
ATOM 578 N N . LEU A 1 73 ? -9.676 -1.133 22.409 1.00 94.81 73 LEU A N 1
ATOM 579 C CA . LEU A 1 73 ? -8.491 -1.458 23.199 1.00 94.81 73 LEU A CA 1
ATOM 580 C C . LEU A 1 73 ? -8.799 -2.184 24.504 1.00 94.81 73 LEU A C 1
ATOM 582 O O . LEU A 1 73 ? -7.977 -2.987 24.925 1.00 94.81 73 LEU A O 1
ATOM 586 N N . ALA A 1 74 ? -9.993 -2.018 25.075 1.00 92.50 74 ALA A N 1
ATOM 587 C CA . ALA A 1 74 ? -10.401 -2.685 26.317 1.00 92.50 74 ALA A CA 1
ATOM 588 C C . ALA A 1 74 ? -10.272 -4.230 26.304 1.00 92.50 74 ALA A C 1
ATOM 590 O O . ALA A 1 74 ? -10.311 -4.863 27.354 1.00 92.50 74 ALA A O 1
ATOM 591 N N . SER A 1 75 ? -10.126 -4.847 25.124 1.00 92.19 75 SER A N 1
ATOM 592 C CA . SER A 1 75 ? -9.923 -6.295 24.933 1.00 92.19 75 SER A CA 1
ATOM 593 C C . SER A 1 75 ? -8.560 -6.669 24.329 1.00 92.19 75 SER A C 1
ATOM 595 O O . SER A 1 75 ? -8.342 -7.826 23.970 1.00 92.19 75 SER A O 1
ATOM 597 N N . LYS A 1 76 ? -7.648 -5.705 24.161 1.00 94.19 76 LYS A N 1
ATOM 598 C CA . LYS A 1 76 ? -6.343 -5.883 23.506 1.00 94.19 76 LYS A CA 1
ATOM 599 C C . LYS A 1 76 ? -5.201 -5.742 24.511 1.00 94.19 76 LYS A C 1
ATOM 601 O O . LYS A 1 76 ? -5.387 -5.280 25.627 1.00 94.19 76 LYS A O 1
ATOM 606 N N . MET A 1 77 ? -4.005 -6.157 24.094 1.00 90.94 77 MET A N 1
ATOM 607 C CA . MET A 1 77 ? -2.799 -6.082 24.930 1.00 90.94 77 MET A CA 1
ATOM 608 C C . MET A 1 77 ? -2.239 -4.664 25.081 1.00 90.94 77 MET A C 1
ATOM 610 O O . MET A 1 77 ? -1.514 -4.402 26.035 1.00 90.94 77 MET A O 1
ATOM 614 N N . ALA A 1 78 ? -2.503 -3.775 24.119 1.00 89.69 78 ALA A N 1
ATOM 615 C CA . ALA A 1 78 ? -2.005 -2.407 24.181 1.00 89.69 78 ALA A CA 1
ATOM 616 C C . ALA A 1 78 ? -2.669 -1.663 25.347 1.00 89.69 78 ALA A C 1
ATOM 618 O O . ALA A 1 78 ? -3.886 -1.734 25.506 1.00 89.69 78 ALA A O 1
ATOM 619 N N . ALA A 1 79 ? -1.850 -0.978 26.149 1.00 83.56 79 ALA A N 1
ATOM 620 C CA . ALA A 1 79 ? -2.276 -0.389 27.415 1.00 83.56 79 ALA A CA 1
ATOM 621 C C . ALA A 1 79 ? -3.319 0.725 27.233 1.00 83.56 79 ALA A C 1
ATOM 623 O O . ALA A 1 79 ? -4.307 0.765 27.960 1.00 83.56 79 ALA A O 1
ATOM 624 N N . ASP A 1 80 ? -3.109 1.604 26.252 1.00 91.44 80 ASP A N 1
ATOM 625 C CA . ASP A 1 80 ? -3.978 2.736 25.942 1.00 91.44 80 ASP A CA 1
ATOM 626 C C . ASP A 1 80 ? -3.734 3.250 24.509 1.00 91.44 80 ASP A C 1
ATOM 628 O O . ASP A 1 80 ? -2.912 2.714 23.755 1.00 91.44 80 ASP A O 1
ATOM 632 N N . ILE A 1 81 ? -4.493 4.275 24.110 1.00 92.81 81 ILE A N 1
ATOM 633 C CA . ILE A 1 81 ? -4.405 4.884 22.776 1.00 92.81 81 ILE A CA 1
ATOM 634 C C . ILE A 1 81 ? -3.039 5.544 22.557 1.00 92.81 81 ILE A C 1
ATOM 636 O O . ILE A 1 81 ? -2.487 5.416 21.462 1.00 92.81 81 ILE A O 1
ATOM 640 N N . SER A 1 82 ? -2.484 6.215 23.574 1.00 94.44 82 SER A N 1
ATOM 641 C CA . SER A 1 82 ? -1.166 6.856 23.485 1.00 94.44 82 SER A CA 1
ATOM 642 C C . SER A 1 82 ? -0.076 5.841 23.173 1.00 94.44 82 SER A C 1
ATOM 644 O O . SER A 1 82 ? 0.681 6.061 22.241 1.00 94.44 82 SER A O 1
ATOM 646 N N . ALA A 1 83 ? -0.064 4.677 23.823 1.00 93.88 83 ALA A N 1
ATOM 647 C CA . ALA A 1 83 ? 0.920 3.633 23.558 1.00 93.88 83 ALA A CA 1
ATOM 648 C C . ALA A 1 83 ? 0.888 3.149 22.093 1.00 93.88 83 ALA A C 1
ATOM 650 O O . ALA A 1 83 ? 1.933 2.867 21.503 1.00 93.88 83 ALA A O 1
ATOM 651 N N . VAL A 1 84 ? -0.301 3.070 21.480 1.00 93.94 84 VAL A N 1
ATOM 652 C CA . VAL A 1 84 ? -0.448 2.719 20.055 1.00 93.94 84 VAL A CA 1
ATOM 653 C C . VAL A 1 84 ? 0.053 3.846 19.149 1.00 93.94 84 VAL A C 1
ATOM 655 O O . VAL A 1 84 ? 0.743 3.582 18.157 1.00 93.94 84 VAL A O 1
ATOM 658 N N . ALA A 1 85 ? -0.291 5.093 19.475 1.00 95.25 85 ALA A N 1
ATOM 659 C CA . ALA A 1 85 ? 0.135 6.267 18.722 1.00 95.25 85 ALA A CA 1
ATOM 660 C C . ALA A 1 85 ? 1.658 6.456 18.791 1.00 95.25 85 ALA A C 1
ATOM 662 O O . ALA A 1 85 ? 2.296 6.592 17.750 1.00 95.25 85 ALA A O 1
ATOM 663 N N . ASP A 1 86 ? 2.241 6.362 19.984 1.00 96.44 86 ASP A N 1
ATOM 664 C CA . ASP A 1 86 ? 3.672 6.509 20.242 1.00 96.44 86 ASP A CA 1
ATOM 665 C C . ASP A 1 86 ? 4.482 5.452 19.493 1.00 96.44 86 ASP A C 1
ATOM 667 O O . ASP A 1 86 ? 5.476 5.780 18.847 1.00 96.44 86 ASP A O 1
ATOM 671 N N . LEU A 1 87 ? 4.036 4.188 19.494 1.00 96.00 87 LEU A N 1
ATOM 672 C CA . LEU A 1 87 ? 4.685 3.139 18.706 1.00 96.00 87 LEU A CA 1
ATOM 673 C C . LEU A 1 87 ? 4.619 3.439 17.201 1.00 96.00 87 LEU A C 1
ATOM 675 O O . LEU A 1 87 ? 5.608 3.259 16.492 1.00 96.00 87 LEU A O 1
ATOM 679 N N . SER A 1 88 ? 3.470 3.909 16.710 1.00 95.94 88 SER A N 1
ATOM 680 C CA . SER A 1 88 ? 3.290 4.239 15.291 1.00 95.94 88 SER A CA 1
ATOM 681 C C . SER A 1 88 ? 4.176 5.414 14.864 1.00 95.94 88 SER A C 1
ATOM 683 O O . SER A 1 88 ? 4.812 5.355 13.811 1.00 95.94 88 SER A O 1
ATOM 685 N N . ILE A 1 89 ? 4.262 6.453 15.700 1.00 97.81 89 ILE A N 1
ATOM 686 C CA . ILE A 1 89 ? 5.127 7.620 15.492 1.00 97.81 89 ILE A CA 1
ATOM 687 C C . ILE A 1 89 ? 6.593 7.197 15.531 1.00 97.81 89 ILE A C 1
ATOM 689 O O . ILE A 1 89 ? 7.334 7.524 14.610 1.00 97.81 89 ILE A O 1
ATOM 693 N N . LEU A 1 90 ? 7.000 6.403 16.524 1.00 97.94 90 LEU A N 1
ATOM 694 C CA . LEU A 1 90 ? 8.363 5.889 16.626 1.00 97.94 90 LEU A CA 1
ATOM 695 C C . LEU A 1 90 ? 8.766 5.115 15.363 1.00 97.94 90 LEU A C 1
ATOM 697 O O . LEU A 1 90 ? 9.849 5.339 14.827 1.00 97.94 90 LEU A O 1
ATOM 701 N N . ILE A 1 91 ? 7.904 4.223 14.862 1.00 98.00 91 ILE A N 1
ATOM 702 C CA . ILE A 1 91 ? 8.166 3.486 13.617 1.00 98.00 91 ILE A CA 1
ATOM 703 C C . ILE A 1 91 ? 8.316 4.461 12.445 1.00 98.00 91 ILE A C 1
ATOM 705 O O . ILE A 1 91 ? 9.278 4.345 11.686 1.00 98.00 91 ILE A O 1
ATOM 709 N N . ALA A 1 92 ? 7.408 5.431 12.311 1.00 97.81 92 ALA A N 1
ATOM 710 C CA . ALA A 1 92 ? 7.465 6.423 11.244 1.00 97.81 92 ALA A CA 1
ATOM 711 C C . ALA A 1 92 ? 8.759 7.252 11.302 1.00 97.81 92 ALA A C 1
ATOM 713 O O . ALA A 1 92 ? 9.445 7.375 10.293 1.00 97.81 92 ALA A O 1
ATOM 714 N N . GLU A 1 93 ? 9.149 7.751 12.475 1.00 98.12 93 GLU A N 1
ATOM 715 C CA . GLU A 1 93 ? 10.378 8.527 12.671 1.00 98.12 93 GLU A CA 1
ATOM 716 C C . GLU A 1 93 ? 11.641 7.730 12.330 1.00 98.12 93 GLU A C 1
ATOM 718 O O . GLU A 1 93 ? 12.591 8.281 11.771 1.00 98.12 93 GLU A O 1
ATOM 723 N N . LYS A 1 94 ? 11.672 6.430 12.652 1.00 98.19 94 LYS A N 1
ATOM 724 C CA . LYS A 1 94 ? 12.820 5.565 12.346 1.00 98.19 94 LYS A CA 1
ATOM 725 C C . LYS A 1 94 ? 12.861 5.124 10.884 1.00 98.19 94 LYS A C 1
ATOM 727 O O . LYS A 1 94 ? 13.955 4.982 10.344 1.00 98.19 94 LYS A O 1
ATOM 732 N N . ALA A 1 95 ? 11.709 4.924 10.247 1.00 97.88 95 ALA A N 1
ATOM 733 C CA . ALA A 1 95 ? 11.621 4.468 8.861 1.00 97.88 95 ALA A CA 1
ATOM 734 C C . ALA A 1 95 ? 11.727 5.610 7.836 1.00 97.88 95 ALA A C 1
ATOM 736 O O . ALA A 1 95 ? 12.234 5.395 6.736 1.00 97.88 95 ALA A O 1
ATOM 737 N N . LEU A 1 96 ? 11.278 6.823 8.181 1.00 98.19 96 LEU A N 1
ATOM 738 C CA . LEU A 1 96 ? 11.180 7.943 7.242 1.00 98.19 96 LEU A CA 1
ATOM 739 C C . LEU A 1 96 ? 12.514 8.306 6.564 1.00 98.19 96 LEU A C 1
ATOM 741 O O . LEU A 1 96 ? 12.497 8.474 5.346 1.00 98.19 96 LEU A O 1
ATOM 745 N N . PRO A 1 97 ? 13.669 8.386 7.261 1.00 98.31 97 PRO A N 1
ATOM 746 C CA . PRO A 1 97 ? 14.933 8.710 6.600 1.00 98.31 97 PRO A CA 1
ATOM 747 C C . PRO A 1 97 ? 15.319 7.696 5.517 1.00 98.31 97 PRO A C 1
ATOM 749 O O . PRO A 1 97 ? 15.769 8.091 4.444 1.00 98.31 97 PRO A O 1
ATOM 752 N N . ALA A 1 98 ? 15.102 6.401 5.776 1.00 97.88 98 ALA A N 1
ATOM 753 C CA . ALA A 1 98 ? 15.360 5.344 4.801 1.00 97.88 98 ALA A CA 1
ATOM 754 C C . ALA A 1 98 ? 14.377 5.424 3.624 1.00 97.88 98 ALA A C 1
ATOM 756 O O . ALA A 1 98 ? 14.807 5.406 2.477 1.00 97.88 98 ALA A O 1
ATOM 757 N N . ALA A 1 99 ? 13.082 5.612 3.895 1.00 96.50 99 ALA A N 1
ATOM 758 C CA . ALA A 1 99 ? 12.062 5.734 2.853 1.00 96.50 99 ALA A CA 1
ATOM 759 C C . ALA A 1 99 ? 12.312 6.928 1.913 1.00 96.50 99 ALA A C 1
ATOM 761 O O . ALA A 1 99 ? 12.115 6.813 0.705 1.00 96.50 99 ALA A O 1
ATOM 762 N N . VAL A 1 100 ? 12.766 8.067 2.451 1.00 97.12 100 VAL A N 1
ATOM 763 C CA . VAL A 1 100 ? 13.146 9.240 1.646 1.00 97.12 100 VAL A CA 1
ATOM 764 C C . VAL A 1 100 ? 14.370 8.930 0.786 1.00 97.12 100 VAL A C 1
ATOM 766 O O . VAL A 1 100 ? 14.329 9.168 -0.416 1.00 97.12 100 VAL A O 1
ATOM 769 N N . ALA A 1 101 ? 15.421 8.342 1.366 1.00 96.88 101 ALA A N 1
ATOM 770 C CA . ALA A 1 101 ? 16.630 7.989 0.622 1.00 96.88 101 ALA A CA 1
ATOM 771 C C . ALA A 1 101 ? 16.357 6.969 -0.499 1.00 96.88 101 ALA A C 1
ATOM 773 O O . ALA A 1 101 ? 16.881 7.109 -1.603 1.00 96.88 101 ALA A O 1
ATOM 774 N N . GLU A 1 102 ? 15.517 5.965 -0.239 1.00 95.62 102 GLU A N 1
ATOM 775 C CA . GLU A 1 102 ? 15.093 4.983 -1.239 1.00 95.62 102 GLU A CA 1
ATOM 776 C C . GLU A 1 102 ? 14.287 5.639 -2.364 1.00 95.62 102 GLU A C 1
ATOM 778 O O . GLU A 1 102 ? 14.553 5.383 -3.539 1.00 95.62 102 GLU A O 1
ATOM 783 N N . LEU A 1 103 ? 13.337 6.520 -2.031 1.00 95.88 103 LEU A N 1
ATOM 784 C CA . LEU A 1 103 ? 12.546 7.230 -3.034 1.00 95.88 103 LEU A CA 1
ATOM 785 C C . LEU A 1 103 ? 13.414 8.154 -3.897 1.00 95.88 103 LEU A C 1
ATOM 787 O O . LEU A 1 103 ? 13.224 8.193 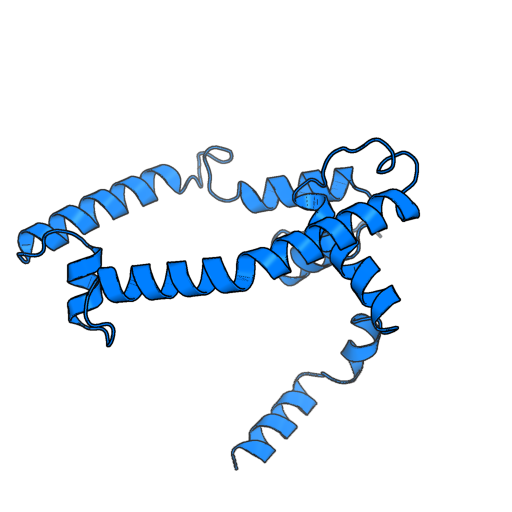-5.112 1.00 95.88 103 LEU A O 1
ATOM 791 N N . ASP A 1 104 ? 14.378 8.853 -3.294 1.00 95.75 104 ASP A N 1
ATOM 792 C CA . ASP A 1 104 ? 15.332 9.704 -4.010 1.00 95.75 104 ASP A CA 1
ATOM 793 C C . ASP A 1 104 ? 16.227 8.877 -4.945 1.00 95.75 104 ASP A C 1
ATOM 795 O O . ASP A 1 104 ? 16.431 9.259 -6.100 1.00 95.75 104 ASP A O 1
ATOM 799 N N . ALA A 1 105 ? 16.707 7.713 -4.492 1.00 95.44 105 ALA A N 1
ATOM 800 C CA . ALA A 1 105 ? 17.496 6.796 -5.314 1.00 95.44 105 ALA A CA 1
ATOM 801 C C . ALA A 1 105 ? 16.690 6.260 -6.507 1.00 95.44 105 ALA A C 1
ATOM 803 O O . ALA A 1 105 ? 17.166 6.298 -7.643 1.00 95.44 105 ALA A O 1
ATOM 804 N N . ILE A 1 106 ? 15.446 5.830 -6.276 1.00 96.25 106 ILE A N 1
ATOM 805 C CA . ILE A 1 106 ? 14.545 5.350 -7.333 1.00 96.25 106 ILE A CA 1
ATOM 806 C C . ILE A 1 106 ? 14.203 6.485 -8.309 1.00 96.25 106 ILE A C 1
ATOM 808 O O . ILE A 1 106 ? 14.163 6.266 -9.519 1.00 96.25 106 ILE A O 1
ATOM 812 N N . ALA A 1 107 ? 13.987 7.708 -7.818 1.00 95.81 107 ALA A N 1
ATOM 813 C CA . ALA A 1 107 ? 13.718 8.869 -8.661 1.00 95.81 107 ALA A CA 1
ATOM 814 C C . ALA A 1 107 ? 14.926 9.246 -9.531 1.00 95.81 107 ALA A C 1
ATOM 816 O O . ALA A 1 107 ? 14.754 9.524 -10.718 1.00 95.81 107 ALA A O 1
ATOM 817 N N . ALA A 1 108 ? 16.140 9.229 -8.976 1.00 94.94 108 ALA A N 1
ATOM 818 C CA . ALA A 1 108 ? 17.366 9.453 -9.739 1.00 94.94 108 ALA A CA 1
ATOM 819 C C . ALA A 1 108 ? 17.563 8.368 -10.809 1.00 94.94 108 ALA A C 1
ATOM 821 O O . ALA A 1 108 ? 17.799 8.686 -11.975 1.00 94.94 108 ALA A O 1
ATOM 822 N N . TYR A 1 109 ? 17.366 7.104 -10.432 1.00 95.88 109 TYR A N 1
ATOM 823 C CA . TYR A 1 109 ? 17.454 5.964 -11.339 1.00 95.88 109 TYR A CA 1
ATOM 824 C C . TYR A 1 109 ? 16.451 6.061 -12.499 1.00 95.88 109 TYR A C 1
ATOM 826 O O . TYR A 1 109 ? 16.813 5.896 -13.664 1.00 95.88 109 TYR A O 1
ATOM 834 N N . ALA A 1 110 ? 15.200 6.420 -12.204 1.00 96.75 110 ALA A N 1
ATOM 835 C CA . ALA A 1 110 ? 14.169 6.639 -13.213 1.00 96.75 110 ALA A CA 1
ATOM 836 C C . ALA A 1 110 ? 14.508 7.793 -14.171 1.00 96.75 110 ALA A C 1
ATOM 838 O O . ALA A 1 110 ? 14.265 7.680 -15.370 1.00 96.75 110 ALA A O 1
ATOM 839 N N . LYS A 1 111 ? 15.095 8.893 -13.678 1.00 95.56 111 LYS A N 1
ATOM 840 C CA . LYS A 1 111 ? 15.543 10.013 -14.529 1.00 95.56 111 LYS A CA 1
ATOM 841 C C . LYS A 1 111 ? 16.664 9.603 -15.477 1.00 95.56 111 LYS A C 1
ATOM 843 O O . LYS A 1 111 ? 16.668 10.023 -16.632 1.00 95.56 111 LYS A O 1
ATOM 848 N N . GLU A 1 112 ? 17.600 8.789 -14.997 1.00 94.44 112 GLU A N 1
ATOM 849 C CA . GLU A 1 112 ? 18.723 8.296 -15.795 1.00 94.44 112 GLU A CA 1
ATOM 850 C C . GLU A 1 112 ? 18.267 7.296 -16.867 1.00 94.44 112 GLU A C 1
ATOM 852 O O . GLU A 1 112 ? 18.666 7.399 -18.028 1.00 94.44 112 GLU A O 1
ATOM 857 N N . ARG A 1 113 ? 17.418 6.331 -16.492 1.00 94.62 113 ARG A N 1
ATOM 858 C CA . ARG A 1 113 ? 17.061 5.178 -17.335 1.00 94.62 113 ARG A CA 1
ATOM 859 C C . ARG A 1 113 ? 15.747 5.333 -18.105 1.00 94.62 113 ARG A C 1
ATOM 861 O O . ARG A 1 113 ? 15.533 4.623 -19.082 1.00 94.62 113 ARG A O 1
ATOM 868 N N . GLY A 1 114 ? 14.858 6.231 -17.686 1.00 92.38 114 GLY A N 1
ATOM 869 C CA . GLY A 1 114 ? 13.489 6.346 -18.203 1.00 92.38 114 GLY A CA 1
ATOM 870 C C . GLY A 1 114 ? 13.322 7.152 -19.492 1.00 92.38 114 GLY A C 1
ATOM 871 O O . GLY A 1 114 ? 12.213 7.243 -20.013 1.00 92.38 114 GLY A O 1
ATOM 872 N N . GLY A 1 115 ? 14.394 7.737 -20.029 1.00 92.38 115 GLY A N 1
ATOM 873 C CA . GLY A 1 115 ? 14.331 8.548 -21.248 1.00 92.38 115 GLY A CA 1
ATOM 874 C C . GLY A 1 115 ? 13.520 9.840 -21.077 1.00 92.38 115 GLY A C 1
ATOM 875 O O . GLY A 1 115 ? 13.303 10.314 -19.961 1.00 92.38 115 GLY A O 1
ATOM 876 N N . GLU A 1 116 ? 13.070 10.425 -22.192 1.00 91.50 116 GLU A N 1
ATOM 877 C CA . GLU A 1 116 ? 12.419 11.750 -22.220 1.00 91.50 116 GLU A CA 1
ATOM 878 C C . GLU A 1 116 ? 11.199 11.849 -21.292 1.00 91.50 116 GLU A C 1
ATOM 880 O O . GLU A 1 116 ? 10.979 12.887 -20.669 1.00 91.50 116 GLU A O 1
ATOM 885 N N . GLN A 1 117 ? 10.452 10.751 -21.133 1.00 90.38 117 GLN A N 1
ATOM 886 C CA . GLN A 1 117 ? 9.271 10.690 -20.270 1.00 90.38 117 GLN A CA 1
ATOM 887 C C . GLN A 1 117 ? 9.587 10.948 -18.787 1.00 90.38 117 GLN A C 1
ATOM 889 O O . GLN A 1 117 ? 8.714 11.410 -18.054 1.00 90.38 117 GLN A O 1
ATOM 894 N N . TYR A 1 118 ? 10.818 10.669 -18.346 1.00 94.38 118 TYR A N 1
ATOM 895 C CA . TYR A 1 118 ? 11.233 10.790 -16.945 1.00 94.38 118 TYR A CA 1
ATOM 896 C C . TYR A 1 118 ? 12.299 11.863 -16.702 1.00 94.38 118 TYR A C 1
ATOM 898 O O . TYR A 1 118 ? 12.361 12.401 -15.598 1.00 94.38 118 TYR A O 1
ATOM 906 N N . GLN A 1 119 ? 13.096 12.231 -17.711 1.00 88.56 119 GLN A N 1
ATOM 907 C CA . GLN A 1 119 ? 14.171 13.229 -17.587 1.00 88.56 119 GLN A CA 1
ATOM 908 C C . GLN A 1 119 ? 13.682 14.606 -17.108 1.00 88.56 119 GLN A C 1
ATOM 910 O O . GLN A 1 119 ? 14.394 15.285 -16.371 1.00 88.56 119 GLN A O 1
ATOM 915 N N . GLY A 1 120 ? 12.472 15.012 -17.506 1.00 84.31 120 GLY A N 1
ATOM 916 C CA . GLY A 1 120 ? 11.883 16.305 -17.144 1.00 84.31 120 GLY A CA 1
ATOM 917 C C . GLY A 1 120 ? 11.013 16.298 -15.885 1.00 84.31 120 GLY A C 1
ATOM 918 O O . GLY A 1 120 ? 10.434 17.331 -15.557 1.00 84.31 120 GLY A O 1
ATOM 919 N N . LEU A 1 121 ? 10.862 15.161 -15.197 1.00 87.25 121 LEU A N 1
A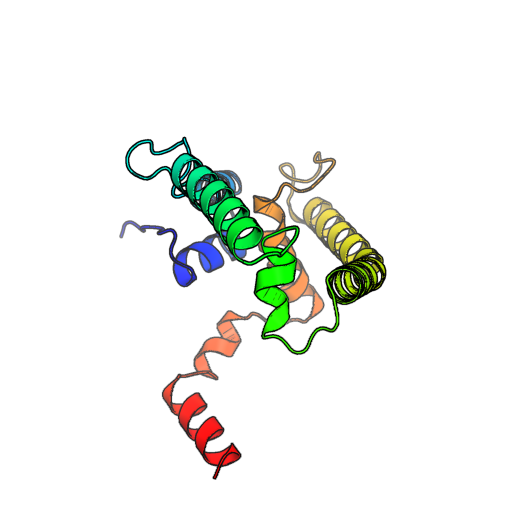TOM 920 C CA . LEU A 1 121 ? 9.967 15.069 -14.043 1.00 87.25 121 LEU A CA 1
ATOM 921 C C . LEU A 1 121 ? 10.650 15.554 -12.764 1.00 87.25 121 LEU A C 1
ATOM 923 O O . LEU A 1 121 ? 11.723 15.081 -12.389 1.00 87.25 121 LEU A O 1
ATOM 927 N N . ASP A 1 122 ? 9.980 16.434 -12.023 1.00 85.19 122 ASP A N 1
ATOM 928 C CA . ASP A 1 122 ? 10.448 16.841 -10.696 1.00 85.19 122 ASP A CA 1
ATOM 929 C C . ASP A 1 122 ? 10.334 15.691 -9.690 1.00 85.19 122 ASP A C 1
ATOM 931 O O . ASP A 1 122 ? 11.233 15.489 -8.872 1.00 85.19 122 ASP A O 1
ATOM 935 N N . LYS A 1 123 ? 9.241 14.918 -9.771 1.00 91.31 123 LYS A N 1
ATOM 936 C CA . LYS A 1 123 ? 8.906 13.815 -8.862 1.00 91.31 123 LYS A CA 1
ATOM 937 C C . LYS A 1 123 ? 8.255 12.658 -9.613 1.00 91.31 123 LYS A C 1
ATOM 939 O O . LYS A 1 123 ? 7.548 12.869 -10.597 1.00 91.31 123 LYS A O 1
ATOM 944 N N . LEU A 1 124 ? 8.453 11.446 -9.101 1.00 95.81 124 LEU A N 1
ATOM 945 C CA . LEU A 1 124 ? 7.710 10.271 -9.546 1.00 95.81 124 LEU A CA 1
ATOM 946 C C . LEU A 1 124 ? 6.255 10.346 -9.083 1.00 95.81 124 LEU A C 1
ATOM 948 O O . LEU A 1 124 ? 5.969 10.787 -7.968 1.00 95.81 124 LEU A O 1
ATOM 952 N N . MET A 1 125 ? 5.342 9.872 -9.928 1.00 97.31 125 MET A N 1
ATOM 953 C CA . MET A 1 125 ? 3.944 9.695 -9.550 1.00 97.31 125 MET A CA 1
ATOM 954 C C . MET A 1 125 ? 3.744 8.324 -8.888 1.00 97.31 125 MET A C 1
ATOM 956 O O . MET A 1 125 ? 4.556 7.421 -9.093 1.00 97.31 125 MET A O 1
ATOM 960 N N . PRO A 1 126 ? 2.659 8.103 -8.124 1.00 97.44 126 PRO A N 1
ATOM 961 C CA . PRO A 1 126 ? 2.439 6.828 -7.437 1.00 97.44 126 PRO A CA 1
ATOM 962 C C . PRO A 1 126 ? 2.484 5.584 -8.344 1.00 97.44 126 PRO A C 1
ATOM 964 O O . PRO A 1 126 ? 2.969 4.536 -7.925 1.00 97.44 126 PRO A O 1
ATOM 967 N N . TRP A 1 127 ? 2.044 5.703 -9.601 1.00 97.94 127 TRP A N 1
ATOM 968 C CA . TRP A 1 127 ? 2.081 4.625 -10.602 1.00 97.94 127 TRP A CA 1
ATOM 969 C C . TRP A 1 127 ? 3.463 4.380 -11.233 1.00 97.94 127 TRP A C 1
ATOM 971 O O . TRP A 1 127 ? 3.643 3.425 -11.991 1.00 97.94 127 TRP A O 1
ATOM 981 N N . ASP A 1 128 ? 4.446 5.225 -10.927 1.00 97.88 128 ASP A N 1
ATOM 982 C CA . ASP A 1 128 ? 5.837 5.066 -11.353 1.00 97.88 128 ASP A CA 1
ATOM 983 C C . ASP A 1 128 ? 6.671 4.311 -10.307 1.00 97.88 128 ASP A C 1
ATOM 985 O O . ASP A 1 128 ? 7.594 3.581 -10.667 1.00 97.88 128 ASP A O 1
ATOM 989 N N . ILE A 1 129 ? 6.335 4.459 -9.018 1.00 97.25 129 ILE A N 1
ATOM 990 C CA . ILE A 1 129 ? 7.163 3.990 -7.896 1.00 97.25 129 ILE A CA 1
ATOM 991 C C . ILE A 1 129 ? 7.378 2.476 -7.958 1.00 97.25 129 ILE A C 1
ATOM 993 O O . ILE A 1 129 ? 8.519 2.027 -7.903 1.00 97.25 129 ILE A O 1
ATOM 997 N N . THR A 1 130 ? 6.313 1.679 -8.091 1.00 97.31 130 THR A N 1
ATOM 998 C CA . THR A 1 130 ? 6.415 0.207 -8.101 1.00 97.31 130 THR A CA 1
ATOM 999 C C . THR A 1 130 ? 7.243 -0.310 -9.276 1.00 97.31 130 THR A C 1
ATOM 1001 O O . THR A 1 130 ? 8.083 -1.185 -9.080 1.00 97.31 130 THR A O 1
ATOM 1004 N N . PHE A 1 131 ? 7.051 0.258 -10.469 1.00 97.88 131 PHE A N 1
ATOM 1005 C CA . PHE A 1 131 ? 7.783 -0.131 -11.672 1.00 97.88 131 PHE A CA 1
ATOM 1006 C C . PHE A 1 131 ? 9.283 0.143 -11.523 1.00 97.88 131 PHE A C 1
ATOM 1008 O O . PHE A 1 131 ? 10.103 -0.758 -11.696 1.00 97.88 131 PHE A O 1
ATOM 1015 N N . TRP A 1 132 ? 9.650 1.369 -11.139 1.00 97.44 132 TRP A N 1
ATOM 1016 C CA . TRP A 1 132 ? 11.057 1.749 -11.001 1.00 97.44 132 TRP A CA 1
ATOM 1017 C C . TRP A 1 132 ? 11.739 1.118 -9.793 1.00 97.44 132 TRP A C 1
ATOM 1019 O O . TRP A 1 132 ? 12.925 0.815 -9.871 1.00 97.44 132 TRP A O 1
ATOM 1029 N N . SER A 1 133 ? 10.999 0.846 -8.714 1.00 96.50 133 SER A N 1
ATOM 1030 C CA . SER A 1 133 ? 11.516 0.064 -7.587 1.00 96.50 133 SER A CA 1
ATOM 1031 C C . SER A 1 133 ? 11.939 -1.336 -8.024 1.00 96.50 133 SER A C 1
ATOM 1033 O O . SER A 1 133 ? 12.955 -1.832 -7.550 1.00 96.50 133 SER A O 1
ATOM 1035 N N . GLU A 1 134 ? 11.166 -1.983 -8.902 1.00 95.94 134 GLU A N 1
ATOM 1036 C CA . GLU A 1 134 ? 11.491 -3.323 -9.400 1.00 95.94 134 GLU A CA 1
ATOM 1037 C C . GLU A 1 134 ? 12.742 -3.287 -10.285 1.00 95.94 134 GLU A C 1
ATOM 1039 O O . GLU A 1 134 ? 13.692 -4.011 -10.006 1.00 95.94 134 GLU A O 1
ATOM 1044 N N . ARG A 1 135 ? 12.802 -2.372 -11.265 1.00 95.56 135 ARG A N 1
ATOM 1045 C CA . ARG A 1 135 ? 13.986 -2.198 -12.130 1.00 95.56 135 ARG A CA 1
ATOM 1046 C C . ARG A 1 135 ? 15.250 -1.881 -11.323 1.00 95.56 135 ARG A C 1
ATOM 1048 O O . ARG A 1 135 ? 16.302 -2.468 -11.552 1.00 95.56 135 ARG A O 1
ATOM 1055 N N . TYR A 1 136 ? 15.133 -0.989 -10.336 1.00 95.12 136 TYR A N 1
ATOM 1056 C CA . TYR A 1 136 ? 16.243 -0.635 -9.452 1.00 95.12 136 TYR A CA 1
ATOM 1057 C C . TYR A 1 136 ? 16.730 -1.839 -8.633 1.00 95.12 136 TYR A C 1
ATOM 1059 O O . TYR A 1 136 ? 17.935 -2.033 -8.483 1.00 95.12 136 TYR A O 1
ATOM 1067 N N . LYS A 1 137 ? 15.813 -2.676 -8.127 1.00 93.25 137 LYS A N 1
ATOM 1068 C CA . LYS A 1 137 ? 16.158 -3.905 -7.394 1.00 93.25 137 LYS A CA 1
ATOM 1069 C C . LYS A 1 137 ? 16.827 -4.944 -8.286 1.00 93.25 137 LYS A C 1
ATOM 1071 O O . LYS A 1 137 ? 17.826 -5.516 -7.861 1.00 93.25 137 LYS A O 1
ATOM 1076 N N . GLU A 1 138 ? 16.304 -5.167 -9.489 1.00 92.94 138 GLU A N 1
ATOM 1077 C CA . GLU A 1 138 ? 16.879 -6.101 -10.464 1.00 92.94 138 GLU A CA 1
ATOM 1078 C C . GLU A 1 138 ? 18.331 -5.727 -10.789 1.00 92.94 138 GLU A C 1
ATOM 1080 O O . GLU A 1 138 ? 19.213 -6.581 -10.715 1.00 92.94 138 GLU A O 1
ATOM 1085 N N . GLU A 1 139 ? 18.612 -4.443 -11.047 1.00 91.31 139 GLU A N 1
ATOM 1086 C CA . GLU A 1 139 ? 19.979 -3.974 -11.318 1.00 91.31 139 GLU A CA 1
ATOM 1087 C C . GLU A 1 139 ? 20.874 -4.034 -10.070 1.00 91.31 139 GLU A C 1
ATOM 1089 O O . GLU A 1 139 ? 22.015 -4.486 -10.144 1.00 91.31 139 GLU A O 1
ATOM 1094 N N . THR A 1 140 ? 20.360 -3.621 -8.908 1.00 91.44 140 THR A N 1
ATOM 1095 C CA . THR A 1 140 ? 21.150 -3.549 -7.666 1.00 91.44 140 THR A CA 1
ATOM 1096 C C . THR A 1 140 ? 21.532 -4.929 -7.132 1.00 91.44 140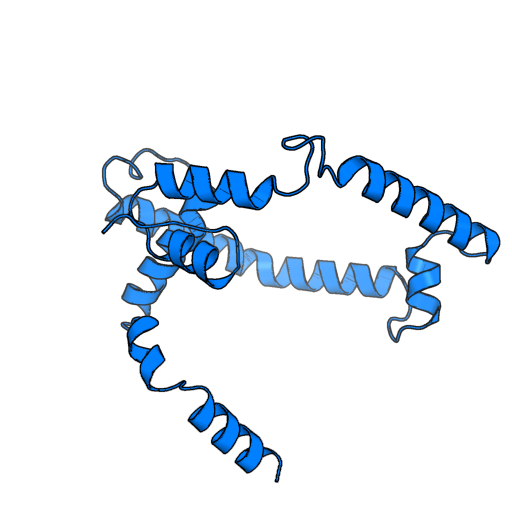 THR A C 1
ATOM 1098 O O . THR A 1 140 ? 22.638 -5.111 -6.623 1.00 91.44 140 THR A O 1
ATOM 1101 N N . PHE A 1 141 ? 20.623 -5.901 -7.217 1.00 90.19 141 PHE A N 1
ATOM 1102 C CA . PHE A 1 141 ? 20.819 -7.232 -6.641 1.00 90.19 141 PHE A CA 1
ATOM 1103 C C . PHE A 1 141 ? 21.107 -8.321 -7.677 1.00 90.19 141 PHE A C 1
ATOM 1105 O O . PHE A 1 141 ? 21.338 -9.463 -7.283 1.00 90.19 141 PHE A O 1
ATOM 1112 N N . ALA A 1 142 ? 21.119 -7.976 -8.969 1.00 88.69 142 ALA A N 1
ATOM 1113 C CA . ALA A 1 142 ? 21.390 -8.888 -10.079 1.00 88.69 142 ALA A CA 1
ATOM 1114 C C . ALA A 1 142 ? 20.537 -10.173 -10.035 1.00 88.69 142 ALA A C 1
ATOM 1116 O O . ALA A 1 142 ? 21.040 -11.262 -10.312 1.00 88.69 142 ALA A O 1
ATOM 1117 N N . TYR A 1 143 ? 19.260 -10.051 -9.656 1.00 83.81 143 TYR A N 1
ATOM 1118 C CA . TYR A 1 143 ? 18.299 -11.151 -9.718 1.00 83.81 143 TYR A CA 1
ATOM 1119 C C . TYR A 1 143 ? 16.929 -10.664 -10.180 1.00 83.81 143 TYR A C 1
ATOM 1121 O O . TYR A 1 143 ? 16.481 -9.578 -9.804 1.00 83.81 143 TYR A O 1
ATOM 1129 N N . GLU A 1 144 ? 16.238 -11.509 -10.943 1.00 79.38 144 GLU A N 1
ATOM 1130 C CA . GLU A 1 144 ? 14.857 -11.280 -11.352 1.00 79.38 144 GLU A CA 1
ATOM 1131 C C . GLU A 1 144 ? 13.911 -12.163 -10.536 1.00 79.38 144 GLU A C 1
ATOM 1133 O O . GLU A 1 144 ? 14.130 -13.360 -10.338 1.00 79.38 144 GLU A O 1
ATOM 1138 N N . LYS A 1 145 ? 12.804 -11.590 -10.058 1.00 79.88 145 LYS A N 1
ATOM 1139 C CA . LYS A 1 145 ? 11.838 -12.335 -9.238 1.00 79.88 145 LYS A CA 1
ATOM 1140 C C . LYS A 1 145 ? 11.208 -13.516 -9.988 1.00 79.88 145 LYS A C 1
ATOM 1142 O O . LYS A 1 145 ? 10.877 -14.525 -9.363 1.00 79.88 145 LYS A O 1
ATOM 1147 N N . GLU A 1 146 ? 11.056 -13.415 -11.308 1.00 81.75 146 GLU A N 1
ATOM 1148 C CA . GLU A 1 146 ? 10.473 -14.488 -12.120 1.00 81.75 146 GLU A CA 1
ATOM 1149 C C . GLU A 1 146 ? 11.394 -15.720 -12.193 1.00 81.75 146 GLU A C 1
ATOM 1151 O O . GLU A 1 146 ? 10.897 -16.846 -12.230 1.00 81.75 146 GLU A O 1
ATOM 1156 N N . GLU A 1 147 ? 12.717 -15.547 -12.080 1.00 87.06 147 GLU A N 1
ATOM 1157 C CA . GLU A 1 147 ? 13.683 -16.656 -12.011 1.00 87.06 147 GLU A CA 1
ATOM 1158 C C . GLU A 1 147 ? 13.533 -17.487 -10.730 1.00 87.06 147 GLU A C 1
ATOM 1160 O O . GLU A 1 147 ? 13.835 -18.680 -10.718 1.00 87.06 147 GLU A O 1
ATOM 1165 N N . LEU A 1 148 ? 13.014 -16.889 -9.651 1.00 86.81 148 LEU A N 1
ATOM 1166 C CA . LEU A 1 148 ? 12.761 -17.588 -8.389 1.00 86.81 148 LEU A CA 1
ATOM 1167 C C . LEU A 1 148 ? 11.476 -18.421 -8.423 1.00 86.81 148 LEU A C 1
ATOM 1169 O O . LEU A 1 148 ? 11.319 -19.355 -7.634 1.00 86.81 148 LEU A O 1
ATOM 1173 N N . ARG A 1 149 ? 10.541 -18.116 -9.327 1.00 87.81 149 ARG A N 1
ATOM 1174 C CA . ARG A 1 149 ? 9.208 -18.730 -9.349 1.00 87.81 149 ARG A CA 1
ATOM 1175 C C . ARG A 1 149 ? 9.223 -20.264 -9.451 1.00 87.81 149 ARG A C 1
ATOM 1177 O O . ARG A 1 149 ? 8.455 -20.886 -8.713 1.00 87.81 149 ARG A O 1
ATOM 1184 N N . PRO A 1 150 ? 10.076 -20.906 -10.277 1.00 91.44 150 PRO A N 1
ATOM 1185 C CA . PRO A 1 150 ? 10.155 -22.366 -10.339 1.00 91.44 150 PRO A CA 1
ATOM 1186 C C . PRO A 1 150 ? 10.566 -23.023 -9.012 1.00 91.44 150 PRO A C 1
ATOM 1188 O O . PRO A 1 150 ? 10.210 -24.174 -8.771 1.00 91.44 150 PRO A O 1
ATOM 1191 N N . TYR A 1 151 ? 11.279 -22.300 -8.142 1.00 92.06 151 TYR A N 1
ATOM 1192 C CA . TYR A 1 151 ? 11.787 -22.816 -6.867 1.00 92.06 151 TYR A CA 1
ATOM 1193 C C . TYR A 1 151 ? 10.757 -22.766 -5.730 1.00 92.06 151 TYR A C 1
ATOM 1195 O O . TYR A 1 151 ? 10.915 -23.466 -4.733 1.00 92.06 151 TYR A O 1
ATOM 1203 N N . PHE A 1 152 ? 9.677 -21.993 -5.881 1.00 94.06 152 PHE A N 1
ATOM 1204 C CA . PHE A 1 152 ? 8.616 -21.840 -4.877 1.00 94.06 152 PHE A CA 1
ATOM 1205 C C . PHE A 1 152 ? 7.286 -22.447 -5.343 1.00 94.06 152 PHE A C 1
ATOM 1207 O O . PHE A 1 152 ? 6.214 -21.858 -5.184 1.00 94.06 152 PHE A O 1
ATOM 1214 N N . ALA A 1 153 ? 7.337 -23.648 -5.925 1.00 95.00 153 ALA A N 1
ATOM 1215 C CA . ALA A 1 153 ? 6.131 -24.407 -6.239 1.00 95.00 153 ALA A CA 1
ATOM 1216 C C . ALA A 1 153 ? 5.377 -24.770 -4.948 1.00 95.00 153 ALA A C 1
ATOM 1218 O O . ALA A 1 153 ? 5.968 -25.308 -4.012 1.00 95.00 153 ALA A O 1
ATOM 1219 N N . LEU A 1 154 ? 4.063 -24.517 -4.912 1.00 95.69 154 LEU A N 1
ATOM 1220 C CA . LEU A 1 154 ? 3.238 -24.713 -3.713 1.00 95.69 154 LEU A CA 1
ATOM 1221 C C . LEU A 1 154 ? 3.429 -26.090 -3.043 1.00 95.69 154 LEU A C 1
ATOM 1223 O O . LEU A 1 154 ? 3.597 -26.098 -1.826 1.00 95.69 154 LEU A O 1
ATOM 1227 N N . PRO A 1 155 ? 3.473 -27.231 -3.769 1.00 96.38 155 PRO A N 1
ATOM 1228 C CA . PRO A 1 155 ? 3.734 -28.525 -3.138 1.00 96.38 155 PRO A CA 1
ATOM 1229 C C . PRO A 1 155 ? 5.068 -28.568 -2.376 1.00 96.38 155 PRO A C 1
ATOM 1231 O O . PRO A 1 155 ? 5.086 -28.940 -1.210 1.00 96.38 155 PRO A O 1
ATOM 1234 N N . ALA A 1 156 ? 6.158 -28.089 -2.985 1.00 95.12 156 ALA A N 1
ATOM 1235 C CA . ALA A 1 156 ? 7.482 -28.077 -2.359 1.00 95.12 156 ALA A CA 1
ATOM 1236 C C . ALA A 1 156 ? 7.551 -27.137 -1.142 1.00 95.12 156 ALA A C 1
ATOM 1238 O O . ALA A 1 156 ? 8.213 -27.443 -0.151 1.00 95.12 156 ALA A O 1
ATOM 1239 N N . VAL A 1 157 ? 6.839 -26.004 -1.194 1.00 96.56 157 VAL A N 1
ATOM 1240 C CA . VAL A 1 157 ? 6.726 -25.078 -0.056 1.00 96.56 157 VAL A CA 1
ATOM 1241 C C . VAL A 1 157 ? 5.983 -25.732 1.110 1.00 96.56 157 VAL A C 1
ATOM 1243 O O . VAL A 1 157 ? 6.404 -25.580 2.255 1.00 96.56 157 VAL A O 1
ATOM 1246 N N . LEU A 1 158 ? 4.903 -26.470 0.835 1.00 96.69 158 LEU A N 1
ATOM 1247 C CA . LEU A 1 158 ? 4.150 -27.186 1.866 1.00 96.69 158 LEU A CA 1
ATOM 1248 C C . LEU A 1 158 ? 4.976 -28.309 2.495 1.00 96.69 158 LEU A C 1
ATOM 1250 O O . LEU A 1 158 ? 4.996 -28.417 3.719 1.00 96.69 158 LEU A O 1
ATOM 1254 N N . ASP A 1 159 ? 5.704 -29.082 1.689 1.00 96.38 159 ASP A N 1
ATOM 1255 C CA . ASP A 1 159 ? 6.596 -30.132 2.191 1.00 96.38 159 ASP A CA 1
ATOM 1256 C C . ASP A 1 159 ? 7.669 -29.548 3.124 1.00 96.38 159 ASP A C 1
ATOM 1258 O O . ASP A 1 159 ? 7.879 -30.049 4.230 1.00 96.38 159 ASP A O 1
ATOM 1262 N N . GLY A 1 160 ? 8.300 -28.440 2.721 1.00 96.25 160 GLY A N 1
ATOM 1263 C CA . GLY A 1 160 ? 9.276 -27.734 3.553 1.00 96.25 160 GLY A CA 1
ATOM 1264 C C . GLY A 1 160 ? 8.674 -27.174 4.846 1.00 96.25 160 GLY A C 1
ATOM 1265 O O . GLY A 1 160 ? 9.277 -27.296 5.911 1.00 96.25 160 GLY A O 1
ATOM 1266 N N . LEU A 1 161 ? 7.470 -26.596 4.777 1.00 97.19 161 LEU A N 1
ATOM 1267 C CA . LEU A 1 161 ? 6.766 -26.066 5.947 1.00 97.19 161 LEU A CA 1
ATOM 1268 C C . LEU A 1 161 ? 6.416 -27.173 6.951 1.00 97.19 161 LEU A C 1
ATOM 1270 O O . LEU A 1 161 ? 6.643 -27.004 8.149 1.00 97.19 161 LEU A O 1
ATOM 1274 N N . PHE A 1 162 ? 5.880 -28.302 6.481 1.00 97.00 162 PHE A N 1
ATOM 1275 C CA . PHE A 1 162 ? 5.539 -29.424 7.354 1.00 97.00 162 PHE A CA 1
ATOM 1276 C C . PHE A 1 162 ? 6.781 -30.095 7.942 1.00 97.00 162 PHE A C 1
ATOM 1278 O O . PHE A 1 162 ? 6.746 -30.492 9.102 1.00 97.00 162 PHE A O 1
ATOM 1285 N N . GLY A 1 163 ? 7.890 -30.144 7.198 1.00 96.81 163 GLY A N 1
ATOM 1286 C CA . GLY A 1 163 ? 9.175 -30.614 7.718 1.00 96.81 163 GLY A CA 1
ATOM 1287 C C . GLY A 1 163 ? 9.805 -29.705 8.782 1.00 96.81 163 GLY A C 1
ATOM 1288 O O . GLY A 1 163 ? 10.611 -30.182 9.570 1.00 96.81 163 GLY A O 1
ATOM 1289 N N . LEU A 1 164 ? 9.458 -28.413 8.826 1.00 95.75 164 LEU A N 1
ATOM 1290 C CA . LEU A 1 164 ? 9.927 -27.484 9.865 1.00 95.75 164 LEU A CA 1
ATOM 1291 C C . LEU A 1 164 ? 9.118 -27.596 11.167 1.00 95.75 164 LEU A C 1
ATOM 1293 O O . LEU A 1 164 ? 9.650 -27.350 12.247 1.00 95.75 164 LEU A O 1
ATOM 1297 N N . ALA A 1 165 ? 7.819 -27.881 11.053 1.00 91.69 165 ALA A N 1
ATOM 1298 C CA . ALA A 1 165 ? 6.891 -27.899 12.182 1.00 91.69 165 ALA A CA 1
ATOM 1299 C C . ALA A 1 165 ? 6.773 -29.270 12.877 1.00 91.69 165 ALA A C 1
ATOM 1301 O O . ALA A 1 165 ? 6.280 -29.317 14.006 1.00 91.69 165 ALA A O 1
ATOM 1302 N N . GLY A 1 166 ? 7.156 -30.356 12.194 1.00 67.44 166 GLY A N 1
ATOM 1303 C CA . GLY A 1 166 ? 7.140 -31.738 12.700 1.00 67.44 166 GLY A CA 1
ATOM 1304 C C . GLY A 1 166 ? 8.483 -32.199 13.245 1.00 67.44 166 GLY A C 1
ATOM 1305 O O . GLY A 1 166 ? 8.454 -33.101 14.111 1.00 67.44 166 GLY A O 1
#

Organism: Trieres chinensis (NCBI:txid1514140)

Sequence (166 aa):
GPWRVTLDGPSYVAAMQYLPDRDTREEIYRAYNTRASESDPDRDNVPLIREILALRSEAAGLLGFENHAERSLASKMAADISAVADLSILIAEKALPAAVAELDAIAAYAKERGGEQYQGLDKLMPWDITFWSERYKEETFAYEKEELRPYFALPAVLDGLFGLAG

InterPro domains:
  IPR001567 Peptidase M3A/M3B catalytic domain [PF01432] (16-165)
  IPR024077 Neurolysin/Thimet oligopeptidase, domain 2 [G3DSA:1.10.1370.10] (1-163)
  IPR045090 Peptidase M3A/M3B [PTHR11804] (1-165)

Radius of gyration: 22.17 Å; chains: 1; bounding box: 45×49×57 Å